Protein AF-A0A920R052-F1 (afdb_monomer_lite)

pLDDT: mean 90.17, std 10.14, range [52.41, 97.5]

Structure (mmCIF, N/CA/C/O backbone):
data_AF-A0A920R052-F1
#
_entry.id   AF-A0A920R052-F1
#
loop_
_atom_site.group_PDB
_atom_site.id
_atom_site.type_symbol
_atom_site.label_atom_id
_atom_site.label_alt_id
_atom_site.label_comp_id
_atom_site.label_asym_id
_atom_site.label_entity_id
_atom_site.label_seq_id
_atom_site.pdbx_PDB_ins_code
_atom_site.Cartn_x
_atom_site.Cartn_y
_atom_site.Cartn_z
_atom_site.occupancy
_atom_site.B_iso_or_equiv
_atom_site.auth_seq_id
_atom_site.auth_comp_id
_atom_site.auth_asym_id
_atom_site.auth_atom_id
_atom_site.pdbx_PDB_model_num
ATOM 1 N N . MET A 1 1 ? -10.949 1.733 -19.563 1.00 52.41 1 MET A N 1
ATOM 2 C CA . MET A 1 1 ? -11.315 0.951 -18.364 1.00 52.41 1 MET A CA 1
ATOM 3 C C . MET A 1 1 ? -11.446 1.945 -17.221 1.00 52.41 1 MET A C 1
ATOM 5 O O . MET A 1 1 ? -10.494 2.674 -16.991 1.00 52.41 1 MET A O 1
ATOM 9 N N . GLN A 1 2 ? -12.626 2.084 -16.615 1.00 54.00 2 GLN A N 1
ATOM 10 C CA . GLN A 1 2 ? -12.793 2.916 -15.415 1.00 54.00 2 GLN A CA 1
ATOM 11 C C . GLN A 1 2 ? -12.237 2.117 -14.222 1.00 54.00 2 GLN A C 1
ATOM 13 O O . GLN A 1 2 ? -12.665 0.973 -14.058 1.00 54.00 2 GLN A O 1
ATOM 18 N N . PRO A 1 3 ? -11.281 2.630 -13.429 1.00 67.81 3 PRO A N 1
ATOM 19 C CA . PRO A 1 3 ? -10.848 1.950 -12.210 1.00 67.81 3 PRO A CA 1
ATOM 20 C C . PRO A 1 3 ? -12.045 1.847 -11.257 1.00 67.81 3 PRO A C 1
ATOM 22 O O . PRO A 1 3 ? -12.651 2.860 -10.920 1.00 67.81 3 PRO A O 1
ATOM 25 N N . SER A 1 4 ? -12.434 0.630 -10.871 1.00 68.25 4 SER A N 1
ATOM 26 C CA . SER A 1 4 ? -13.736 0.363 -10.241 1.00 68.25 4 SER A CA 1
ATOM 27 C C . SER A 1 4 ? -13.687 0.146 -8.723 1.00 68.25 4 SER A C 1
ATOM 29 O O . SER A 1 4 ? -14.608 -0.443 -8.166 1.00 68.25 4 SER A O 1
ATOM 31 N N . GLY A 1 5 ? -12.642 0.625 -8.043 1.00 74.19 5 GLY A N 1
ATOM 32 C CA . GLY A 1 5 ? -12.573 0.660 -6.579 1.00 74.19 5 GLY A CA 1
ATOM 33 C C . GLY A 1 5 ? -11.228 0.223 -6.003 1.00 74.19 5 GLY A C 1
ATOM 34 O O . GLY A 1 5 ? -10.413 -0.395 -6.684 1.00 74.19 5 GLY A O 1
ATOM 35 N N . GLY A 1 6 ? -11.026 0.554 -4.729 1.00 78.44 6 GLY A N 1
ATOM 36 C CA . GLY A 1 6 ? -9.955 0.048 -3.872 1.00 78.44 6 GLY A CA 1
ATOM 37 C C . GLY A 1 6 ? -10.541 -0.454 -2.550 1.00 78.44 6 GLY A C 1
ATOM 38 O O . GLY A 1 6 ? -11.717 -0.219 -2.262 1.00 78.44 6 GLY A O 1
ATOM 39 N N . GLY A 1 7 ? -9.738 -1.148 -1.748 1.00 83.44 7 GLY A N 1
ATOM 40 C CA . GLY A 1 7 ? -10.154 -1.688 -0.454 1.00 83.44 7 GLY A CA 1
ATOM 41 C C . GLY A 1 7 ? -8.983 -1.743 0.517 1.00 83.44 7 GLY A C 1
ATOM 42 O O . GLY A 1 7 ? -7.858 -2.023 0.119 1.00 83.44 7 GLY A O 1
ATOM 43 N N . THR A 1 8 ? -9.247 -1.421 1.781 1.00 88.75 8 THR A N 1
ATOM 44 C CA . THR A 1 8 ? -8.251 -1.385 2.863 1.00 88.75 8 THR A CA 1
ATOM 45 C C . THR A 1 8 ? -8.939 -1.801 4.151 1.00 88.75 8 THR A C 1
ATOM 47 O O . THR A 1 8 ? -10.079 -1.381 4.349 1.00 88.75 8 THR A O 1
ATOM 50 N N . ASP A 1 9 ? -8.239 -2.440 5.082 1.00 93.12 9 ASP A N 1
ATOM 51 C CA . ASP A 1 9 ? -8.817 -2.814 6.384 1.00 93.12 9 ASP A CA 1
ATOM 52 C C . ASP A 1 9 ? -9.095 -1.609 7.302 1.00 93.12 9 ASP A C 1
ATOM 54 O O . ASP A 1 9 ? -9.754 -1.733 8.333 1.00 93.12 9 ASP A O 1
ATOM 58 N N . GLY A 1 10 ? -8.651 -0.403 6.920 1.00 93.44 10 GLY A N 1
ATOM 59 C CA . GLY A 1 10 ? -8.879 0.830 7.678 1.00 93.44 10 GLY A CA 1
ATOM 60 C C . GLY A 1 10 ? -10.357 1.119 7.969 1.00 93.44 10 GLY A C 1
ATOM 61 O O . GLY A 1 10 ? -10.674 1.735 8.985 1.00 93.44 10 GLY A O 1
ATOM 62 N N . ASN A 1 11 ? -11.285 0.670 7.117 1.00 92.38 11 ASN A N 1
ATOM 63 C CA . ASN A 1 11 ? -12.720 0.779 7.396 1.00 92.38 11 ASN A CA 1
ATOM 64 C C . ASN A 1 11 ? -13.163 -0.152 8.538 1.00 92.38 11 ASN A C 1
ATOM 66 O O . ASN A 1 11 ? -13.959 0.274 9.370 1.00 92.38 11 ASN A O 1
ATOM 70 N N . VAL A 1 12 ? -12.625 -1.372 8.622 1.00 95.25 12 VAL A N 1
ATOM 71 C CA . VAL A 1 12 ? -12.920 -2.337 9.692 1.00 95.25 12 VAL A CA 1
ATOM 72 C C . VAL A 1 12 ? -12.502 -1.769 11.047 1.00 95.25 12 VAL A C 1
ATOM 74 O O . VAL A 1 12 ? -13.283 -1.818 11.995 1.00 95.25 12 VAL A O 1
ATOM 77 N N . PHE A 1 13 ? -11.322 -1.147 11.137 1.00 96.50 13 PHE A N 1
ATOM 78 C CA . PHE A 1 13 ? -10.879 -0.482 12.369 1.00 96.50 13 PHE A CA 1
ATOM 79 C C . PHE A 1 13 ? -11.813 0.663 12.779 1.00 96.50 13 PHE A C 1
ATOM 81 O O . PHE A 1 13 ? -12.264 0.713 13.925 1.00 96.50 13 PHE A O 1
ATOM 88 N N . ARG A 1 14 ? -12.186 1.534 11.832 1.00 95.06 14 ARG A N 1
ATOM 89 C CA . ARG A 1 14 ? -13.093 2.662 12.108 1.00 95.06 14 ARG A CA 1
ATOM 90 C C . ARG A 1 14 ? -14.489 2.207 12.532 1.00 95.06 14 ARG A C 1
ATOM 92 O O . ARG A 1 14 ? -15.084 2.838 13.400 1.00 95.06 14 ARG A O 1
ATOM 99 N N . LEU A 1 15 ? -14.992 1.097 11.984 1.00 96.38 15 LEU A N 1
ATOM 100 C CA . LEU A 1 15 ? -16.260 0.492 12.415 1.00 96.38 15 LEU A CA 1
ATOM 101 C C . LEU A 1 15 ? -16.229 0.020 13.876 1.00 96.38 15 LEU A C 1
ATOM 103 O O 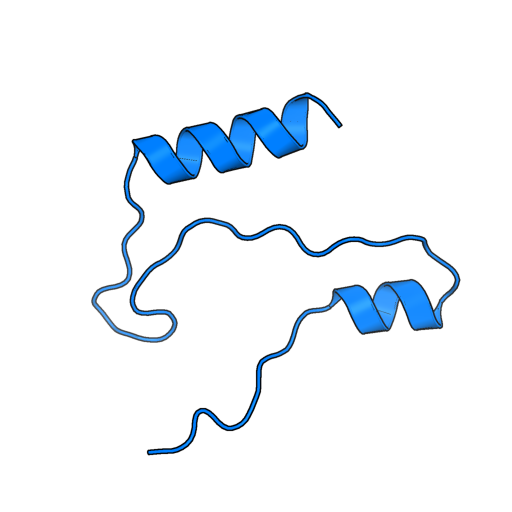. LEU A 1 15 ? -17.275 -0.046 14.513 1.00 96.38 15 LEU A O 1
ATOM 107 N N . ASN A 1 16 ? -15.042 -0.253 14.417 1.00 96.94 16 ASN A N 1
ATOM 108 C CA . ASN A 1 16 ? -14.835 -0.625 15.816 1.00 96.94 16 ASN A CA 1
ATOM 109 C C . ASN A 1 16 ? -14.407 0.566 16.697 1.00 96.94 16 ASN A C 1
ATOM 111 O O . ASN A 1 16 ? -13.925 0.367 17.808 1.00 96.94 16 ASN A O 1
ATOM 115 N N . GLY A 1 17 ? -14.555 1.807 16.217 1.00 97.19 17 GLY A N 1
ATOM 116 C CA . GLY A 1 17 ? -14.194 3.011 16.975 1.00 97.19 17 GLY A CA 1
ATOM 117 C C . GLY A 1 17 ? -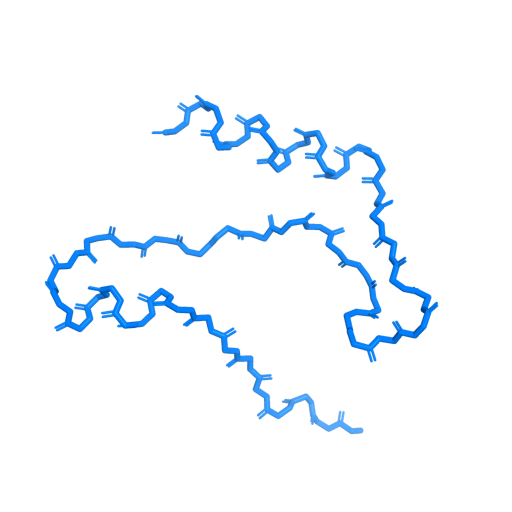12.687 3.238 17.132 1.00 97.19 17 GLY A C 1
ATOM 118 O O . GLY A 1 17 ? -12.278 4.088 17.920 1.00 97.19 17 GLY A O 1
ATOM 119 N N . ILE A 1 18 ? -11.854 2.504 16.388 1.00 97.50 18 ILE A N 1
ATOM 120 C CA . ILE A 1 18 ? -10.398 2.654 16.407 1.00 97.50 18 ILE A CA 1
ATOM 121 C C . ILE A 1 18 ? -10.002 3.673 15.336 1.00 97.50 18 ILE A C 1
ATOM 123 O O . ILE A 1 18 ? -10.336 3.518 14.158 1.00 97.50 18 ILE A O 1
ATOM 127 N N . SER A 1 19 ? -9.281 4.722 15.742 1.00 95.38 19 SER A N 1
ATOM 128 C CA . SER A 1 19 ? -8.723 5.691 14.797 1.00 95.38 19 SER A CA 1
ATOM 129 C C . SER A 1 19 ? -7.684 5.002 13.913 1.00 95.38 19 SER A C 1
ATOM 131 O O . SER A 1 19 ? -6.720 4.433 14.418 1.00 95.38 19 SER A O 1
ATOM 133 N N . ALA A 1 20 ? -7.896 5.034 12.598 1.00 94.25 20 ALA A N 1
ATOM 134 C CA . ALA A 1 20 ? -7.026 4.381 11.629 1.00 94.25 20 ALA A CA 1
ATOM 135 C C . ALA A 1 20 ? -6.867 5.236 10.368 1.00 94.25 20 ALA A C 1
ATOM 137 O O . ALA A 1 20 ? -7.852 5.719 9.790 1.00 94.25 20 ALA A O 1
ATOM 138 N N . VAL A 1 21 ? -5.626 5.367 9.906 1.00 91.81 21 VAL A N 1
ATOM 139 C CA . VAL A 1 21 ? -5.243 5.992 8.634 1.00 91.81 21 VAL A CA 1
ATOM 140 C C . VAL A 1 21 ? -4.585 4.923 7.770 1.00 91.81 21 VAL A C 1
ATOM 142 O O . VAL A 1 21 ? -3.838 4.089 8.269 1.00 91.81 21 VAL A O 1
ATOM 145 N N . VAL A 1 22 ? -4.912 4.911 6.480 1.00 91.62 22 VAL A N 1
ATOM 146 C CA . VAL A 1 22 ? 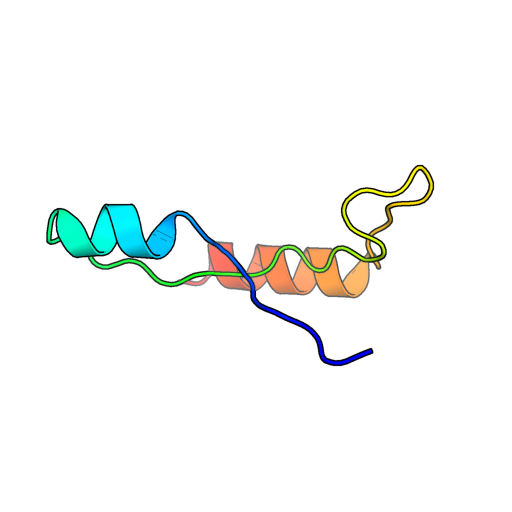-4.299 3.980 5.529 1.00 91.62 22 VAL A CA 1
ATOM 147 C C . VAL A 1 22 ? -3.007 4.607 5.028 1.00 91.62 22 VAL A C 1
ATOM 149 O O . VAL A 1 22 ? -3.039 5.723 4.513 1.00 91.62 22 VAL A O 1
ATOM 152 N N . VAL A 1 23 ? -1.904 3.871 5.147 1.00 90.50 23 VAL A N 1
ATOM 153 C CA . VAL A 1 23 ? -0.591 4.243 4.610 1.00 90.50 23 VAL A CA 1
ATOM 154 C C . VAL A 1 23 ? -0.233 3.270 3.487 1.00 90.50 23 VAL A C 1
ATOM 156 O O . VAL A 1 23 ? -0.458 2.067 3.613 1.00 90.50 23 VAL A O 1
ATOM 159 N N . GLY A 1 24 ? 0.261 3.794 2.364 1.00 87.50 24 GLY A N 1
ATOM 160 C CA . GLY A 1 24 ? 0.694 2.985 1.223 1.00 87.50 24 GLY A CA 1
ATOM 161 C C . GLY A 1 24 ? 2.110 2.434 1.409 1.00 87.50 24 GLY A C 1
ATOM 162 O O . GLY A 1 24 ? 2.922 3.038 2.097 1.00 87.50 24 GLY A O 1
ATOM 163 N N . MET A 1 25 ? 2.406 1.300 0.769 1.00 81.88 25 MET A N 1
ATOM 164 C CA . MET A 1 25 ? 3.713 0.619 0.823 1.00 81.88 25 MET A CA 1
ATOM 165 C C . MET A 1 25 ? 4.628 0.954 -0.378 1.00 81.88 25 MET A C 1
ATOM 167 O O . MET A 1 25 ? 5.739 0.443 -0.467 1.00 81.88 25 MET A O 1
ATOM 171 N N . ALA A 1 26 ? 4.155 1.804 -1.301 1.00 86.75 26 ALA A N 1
ATOM 172 C CA . ALA A 1 26 ? 4.807 2.139 -2.574 1.00 86.75 26 ALA A CA 1
ATOM 173 C C . ALA A 1 26 ? 5.012 0.951 -3.541 1.00 86.75 26 ALA A C 1
ATOM 175 O O . ALA A 1 26 ? 5.990 0.900 -4.291 1.00 86.75 26 ALA A O 1
ATOM 176 N N . ASP A 1 27 ? 4.088 -0.015 -3.535 1.00 93.06 27 ASP A N 1
ATOM 177 C CA . ASP A 1 27 ? 4.109 -1.102 -4.512 1.00 93.06 27 ASP A CA 1
ATOM 178 C C . ASP A 1 27 ? 3.647 -0.654 -5.907 1.00 93.06 27 ASP A C 1
ATOM 180 O O . ASP A 1 27 ? 2.894 0.308 -6.091 1.00 93.06 27 ASP A O 1
ATOM 184 N N . HIS A 1 28 ? 4.121 -1.391 -6.907 1.00 94.06 28 HIS A N 1
ATOM 185 C CA . HIS A 1 28 ? 3.668 -1.297 -8.282 1.00 94.06 28 HIS A CA 1
ATOM 186 C 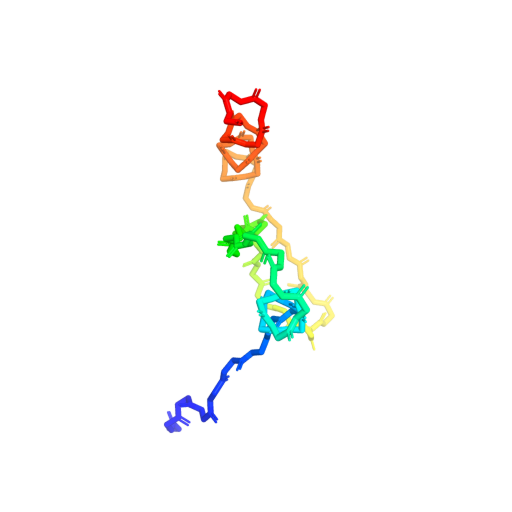C . HIS A 1 28 ? 3.255 -2.670 -8.800 1.00 94.06 28 HIS A C 1
ATOM 188 O O . HIS A 1 28 ? 3.835 -3.697 -8.447 1.00 94.06 28 HIS A O 1
ATOM 194 N N . ASN A 1 29 ? 2.297 -2.668 -9.731 1.00 94.62 29 ASN A N 1
ATOM 195 C CA . ASN A 1 29 ? 1.745 -3.866 -10.362 1.00 94.62 29 ASN A CA 1
ATOM 196 C C . ASN A 1 29 ? 1.185 -4.889 -9.357 1.00 94.62 29 ASN A C 1
ATOM 198 O O . ASN A 1 29 ? 1.347 -6.095 -9.578 1.00 94.62 29 ASN A O 1
ATOM 202 N N . MET A 1 30 ? 0.526 -4.413 -8.293 1.00 91.81 30 MET A N 1
ATOM 203 C CA . MET A 1 30 ? -0.161 -5.257 -7.313 1.00 91.81 30 MET A CA 1
ATOM 204 C C . MET A 1 30 ? -1.018 -6.330 -8.007 1.00 91.81 30 MET A C 1
ATOM 206 O O . MET A 1 30 ? -1.733 -6.049 -8.975 1.00 91.81 30 MET A O 1
ATOM 210 N N . HIS A 1 31 ? -0.933 -7.563 -7.514 1.00 93.62 31 HIS A N 1
ATOM 211 C CA . HIS A 1 31 ? -1.534 -8.784 -8.054 1.00 93.62 31 HIS A CA 1
ATOM 212 C C . HIS A 1 31 ? -1.005 -9.253 -9.418 1.00 93.62 31 HIS A C 1
ATOM 214 O O . HIS A 1 31 ? -1.692 -9.976 -10.147 1.00 93.62 31 HIS A O 1
ATOM 220 N N . THR A 1 32 ? 0.233 -8.910 -9.772 1.00 95.94 32 THR A N 1
ATOM 221 C CA . THR A 1 32 ? 0.904 -9.477 -10.952 1.00 95.94 32 THR A CA 1
ATOM 222 C C . THR A 1 32 ? 2.101 -10.341 -10.563 1.00 95.94 32 THR A C 1
ATOM 224 O O . THR A 1 32 ? 2.583 -10.323 -9.441 1.00 95.94 32 THR A O 1
ATOM 227 N N . LYS A 1 33 ? 2.658 -11.084 -11.526 1.00 97.31 33 LYS A N 1
ATOM 228 C CA . LYS A 1 33 ? 3.923 -11.821 -11.328 1.00 97.31 33 LYS A CA 1
ATOM 229 C C . LYS A 1 33 ? 5.165 -10.914 -11.316 1.00 97.31 33 LYS A C 1
ATOM 231 O O . LYS A 1 33 ? 6.281 -11.424 -11.300 1.00 97.31 33 LYS A O 1
ATOM 236 N N . ARG A 1 34 ? 4.986 -9.597 -11.451 1.00 97.19 34 ARG A N 1
ATOM 237 C CA . ARG A 1 34 ? 6.053 -8.591 -11.574 1.00 97.19 34 ARG A CA 1
ATOM 238 C C . ARG A 1 34 ? 5.761 -7.398 -10.667 1.00 97.19 34 ARG A C 1
ATOM 240 O O . ARG A 1 34 ? 5.829 -6.249 -11.106 1.00 97.19 34 ARG A O 1
ATOM 247 N N . GLU A 1 35 ? 5.395 -7.702 -9.430 1.00 97.19 35 GLU A N 1
ATOM 248 C CA . GLU A 1 35 ? 5.338 -6.723 -8.353 1.00 97.19 35 GLU A CA 1
ATOM 249 C C . GLU A 1 35 ? 6.748 -6.239 -8.024 1.00 97.19 35 GLU A C 1
ATOM 251 O O . GLU A 1 35 ? 7.706 -7.019 -8.023 1.00 97.19 35 GLU A O 1
ATOM 256 N N . TYR A 1 36 ? 6.881 -4.941 -7.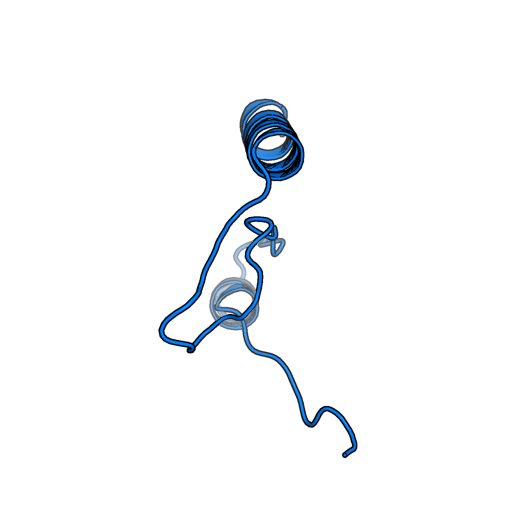782 1.00 96.38 36 TYR A N 1
ATOM 257 C CA . TYR A 1 36 ? 8.134 -4.345 -7.342 1.00 96.38 36 TYR A CA 1
ATOM 258 C C . TYR A 1 36 ? 7.866 -3.087 -6.520 1.00 96.38 36 TYR A C 1
ATOM 260 O O . TYR A 1 36 ? 6.795 -2.490 -6.603 1.00 96.38 36 TYR A O 1
ATOM 268 N N . VAL A 1 37 ? 8.881 -2.681 -5.764 1.00 96.62 37 VAL A N 1
ATOM 269 C CA . VAL A 1 37 ? 8.937 -1.409 -5.043 1.00 96.62 37 VAL A CA 1
ATOM 270 C C . VAL A 1 37 ? 10.135 -0.613 -5.540 1.00 96.62 37 VAL A C 1
ATOM 272 O O . VAL A 1 37 ? 11.168 -1.182 -5.912 1.00 96.62 37 VAL A O 1
ATOM 275 N N . VAL A 1 38 ? 10.005 0.706 -5.550 1.00 96.06 38 VAL A N 1
ATOM 276 C CA . VAL A 1 38 ? 11.130 1.615 -5.774 1.00 96.06 38 VAL A CA 1
ATOM 277 C C . VAL A 1 38 ? 11.776 1.878 -4.415 1.00 96.06 38 VAL A C 1
ATOM 279 O O . VAL A 1 38 ? 11.095 2.258 -3.470 1.00 96.06 38 VAL A O 1
ATOM 282 N N . ILE A 1 39 ? 13.085 1.624 -4.292 1.00 95.94 39 ILE A N 1
ATOM 283 C CA . ILE A 1 39 ? 13.781 1.667 -2.992 1.00 95.94 39 ILE A CA 1
ATOM 284 C C . ILE A 1 39 ? 13.577 3.012 -2.268 1.00 95.94 39 ILE A C 1
ATOM 286 O O . ILE A 1 39 ? 13.204 2.968 -1.099 1.00 95.94 39 ILE A O 1
ATOM 290 N N . PRO A 1 40 ? 13.770 4.184 -2.909 1.00 96.06 40 PRO A N 1
ATOM 291 C CA . PRO A 1 40 ? 13.463 5.471 -2.282 1.00 96.06 40 PRO A CA 1
ATOM 292 C C . PRO A 1 40 ? 12.050 5.559 -1.689 1.00 96.06 40 PRO A C 1
ATOM 294 O O . PRO A 1 40 ? 11.907 5.907 -0.523 1.00 96.06 40 PRO A O 1
ATOM 297 N N . ASP A 1 41 ? 11.027 5.150 -2.438 1.00 95.06 41 ASP A N 1
ATOM 298 C CA . ASP A 1 41 ? 9.630 5.265 -2.010 1.00 95.06 41 ASP A CA 1
ATOM 299 C C . ASP A 1 41 ? 9.312 4.339 -0.819 1.00 95.06 41 ASP A C 1
ATOM 301 O O . ASP A 1 41 ? 8.518 4.684 0.064 1.00 95.06 41 ASP A O 1
ATOM 305 N N . LEU A 1 42 ? 9.968 3.172 -0.758 1.00 93.88 42 LEU A N 1
ATOM 306 C CA . LEU A 1 42 ? 9.892 2.276 0.398 1.00 93.88 42 LEU A CA 1
ATOM 307 C C . LEU A 1 42 ? 10.515 2.921 1.643 1.00 93.88 42 LEU A C 1
ATOM 309 O O . LEU A 1 42 ? 9.941 2.831 2.728 1.00 93.88 42 LEU A O 1
ATOM 313 N N . ILE A 1 43 ? 11.676 3.566 1.495 1.00 95.25 43 ILE A N 1
ATOM 314 C CA . ILE A 1 43 ? 12.342 4.267 2.599 1.00 95.25 43 ILE A CA 1
ATOM 315 C C . ILE A 1 43 ? 11.481 5.432 3.093 1.00 95.25 43 ILE A C 1
ATOM 317 O O . ILE A 1 43 ? 11.295 5.572 4.300 1.00 95.25 43 ILE A O 1
ATOM 321 N N . ASP A 1 44 ? 10.888 6.213 2.194 1.00 94.38 44 ASP A N 1
ATOM 322 C CA . ASP A 1 44 ? 10.001 7.318 2.572 1.00 94.38 44 ASP A CA 1
ATOM 323 C C . ASP A 1 44 ? 8.754 6.824 3.319 1.00 94.38 44 ASP A C 1
ATOM 325 O O . ASP A 1 44 ? 8.373 7.390 4.348 1.00 94.38 44 ASP A O 1
ATOM 329 N N . SER A 1 45 ? 8.157 5.720 2.858 1.00 93.62 45 SER A N 1
ATOM 330 C CA . SER A 1 45 ? 7.017 5.084 3.532 1.00 93.62 45 SER A CA 1
ATOM 331 C C . SER A 1 45 ? 7.395 4.562 4.924 1.00 93.62 45 SER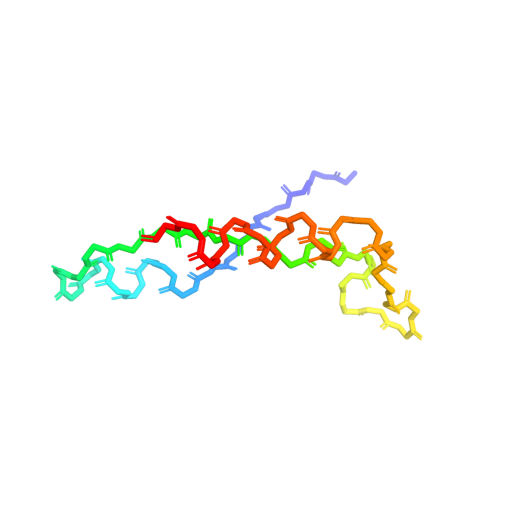 A C 1
ATOM 333 O O . SER A 1 45 ? 6.619 4.696 5.870 1.00 93.62 45 SER A O 1
ATOM 335 N N . ALA A 1 46 ? 8.599 4.002 5.078 1.00 93.31 46 ALA A N 1
ATOM 336 C CA . ALA A 1 46 ? 9.103 3.538 6.369 1.00 93.31 46 ALA A CA 1
ATOM 337 C C . ALA A 1 46 ? 9.354 4.701 7.342 1.00 93.31 46 ALA A C 1
ATOM 339 O O . ALA A 1 46 ? 8.900 4.646 8.484 1.00 93.31 46 ALA A O 1
ATOM 340 N N . ASN A 1 47 ? 9.997 5.776 6.877 1.00 94.75 47 ASN A N 1
ATOM 341 C CA . ASN A 1 47 ? 10.264 6.970 7.682 1.00 94.75 47 ASN A CA 1
ATOM 342 C C . ASN A 1 47 ? 8.965 7.634 8.168 1.00 94.75 47 ASN A C 1
ATOM 344 O O . ASN A 1 47 ? 8.897 8.114 9.302 1.00 94.75 47 ASN A O 1
ATOM 348 N N . LEU A 1 48 ? 7.918 7.638 7.330 1.00 93.38 48 LEU A N 1
ATOM 349 C CA . LEU A 1 48 ? 6.586 8.102 7.720 1.00 93.38 48 LEU A CA 1
ATOM 350 C C . LEU A 1 48 ? 6.045 7.286 8.903 1.00 93.38 48 LEU A C 1
ATOM 352 O O . LEU A 1 48 ? 5.597 7.865 9.884 1.00 93.38 48 LEU A O 1
ATOM 356 N N . CYS A 1 49 ? 6.112 5.957 8.842 1.00 92.38 49 CYS A N 1
ATOM 357 C CA . CYS A 1 49 ? 5.635 5.095 9.927 1.00 92.38 49 CYS A CA 1
ATOM 358 C C . CYS A 1 49 ? 6.485 5.181 11.204 1.00 92.38 49 CYS A C 1
ATOM 360 O O . CYS A 1 49 ? 5.974 4.907 12.282 1.00 92.38 49 CYS A O 1
ATOM 362 N N . GLU A 1 50 ? 7.773 5.511 11.100 1.00 94.44 50 GLU A N 1
ATOM 363 C CA . GLU A 1 50 ? 8.644 5.688 12.270 1.00 94.44 50 GLU A CA 1
ATOM 364 C C . GLU A 1 50 ? 8.370 7.009 13.004 1.00 94.44 50 GLU A C 1
ATOM 366 O O . GLU A 1 50 ? 8.491 7.085 14.226 1.00 94.44 50 GLU A O 1
ATOM 371 N N . THR A 1 51 ? 8.020 8.062 12.263 1.00 94.06 51 THR A N 1
ATOM 372 C CA . THR A 1 51 ? 7.929 9.426 12.810 1.00 94.06 51 THR A CA 1
ATOM 373 C C . THR A 1 51 ? 6.562 9.743 13.434 1.00 94.06 51 THR A C 1
ATOM 375 O O . THR A 1 51 ? 6.472 10.667 14.246 1.00 94.06 51 THR A O 1
ATOM 378 N N . PHE A 1 52 ? 5.505 9.021 13.052 1.00 77.75 52 PHE A N 1
ATOM 379 C CA . PHE A 1 52 ? 4.117 9.248 13.482 1.00 77.75 52 PHE A CA 1
ATOM 380 C C . PHE A 1 52 ? 3.637 8.191 14.479 1.00 77.75 52 PHE A C 1
ATOM 382 O O . PHE A 1 52 ? 2.897 8.583 15.412 1.00 77.75 52 PHE A O 1
#

Sequence (52 aa):
MQPSGGGTDGNVFRLNGISAVVVGMADHNMHTKREYVVIPDLIDSANLCETF

Foldseek 3Di:
DPPDDDDDCCVVCVVVVHDDDDQDQQWDPPPDPDIDHDPVSNVVSVVVVVVD

Secondary structure (DSSP, 8-state):
--------THHHHHHTT---------EESTTSTT-EE-HHHHHHHHHHHHH-

Radius of gyration: 13.9 Å; chains: 1; bounding box: 30×21×35 Å